Protein AF-A0A969HIR9-F1 (afdb_monomer_lite)

pLDDT: mean 87.85, std 16.4, range [32.0, 98.5]

Sequence (91 aa):
MPAQFSGVWFHGRADFSYVRYADLAQFEQTRFDDEALFWFGEFRRAAHFTDARFRRGAVFASSRFNQAADFGQAGFDRKTSCLLWSSIVAL

Secondary structure (DSSP, 8-state):
--EE-TT-EESS-EE-TT-EESS-EE-TT-EESS-EE-TT-EESS-EE-TT-EESS-EE-TT-EESS-EE-TT-EESS--B-TTTTTS---

Radius of gyration: 11.8 Å; chains: 1; bounding box: 20×28×28 Å

Structure (mmCIF, N/CA/C/O backbone):
data_AF-A0A969HIR9-F1
#
_entry.id   AF-A0A969HIR9-F1
#
loop_
_atom_site.group_PDB
_atom_site.id
_atom_site.type_symbol
_atom_site.label_atom_id
_atom_site.label_alt_id
_atom_site.label_comp_id
_atom_site.label_asym_id
_atom_site.label_entity_id
_atom_site.label_seq_id
_atom_site.pdbx_PDB_ins_code
_atom_site.Cartn_x
_atom_site.Cartn_y
_atom_site.Cartn_z
_atom_site.occupancy
_atom_site.B_iso_or_equiv
_atom_site.auth_seq_id
_atom_site.auth_comp_id
_atom_site.auth_asym_id
_atom_site.auth_atom_id
_atom_site.pdbx_PDB_model_num
ATOM 1 N N . MET A 1 1 ? -5.467 10.083 -10.799 1.00 82.06 1 MET A N 1
ATOM 2 C CA . MET A 1 1 ? -6.058 8.737 -10.910 1.00 82.06 1 MET A CA 1
ATOM 3 C C . MET A 1 1 ? -5.678 7.984 -9.655 1.00 82.06 1 MET A C 1
ATOM 5 O O . MET A 1 1 ? -4.483 7.965 -9.351 1.00 82.06 1 MET A O 1
ATOM 9 N N . PRO A 1 2 ? -6.662 7.459 -8.913 1.00 92.81 2 PRO A N 1
ATOM 10 C CA . PRO A 1 2 ? -6.409 6.687 -7.706 1.00 92.81 2 PRO A CA 1
ATOM 11 C C . PRO A 1 2 ? -5.575 5.441 -7.999 1.00 92.81 2 PRO A C 1
ATOM 13 O O . PRO A 1 2 ? -5.688 4.849 -9.074 1.00 92.81 2 PRO A O 1
ATOM 16 N N . ALA A 1 3 ? -4.748 5.041 -7.039 1.00 96.88 3 ALA A N 1
ATOM 17 C CA . ALA A 1 3 ? -4.099 3.741 -7.047 1.00 96.88 3 ALA A CA 1
ATOM 18 C C . ALA A 1 3 ? -5.008 2.745 -6.325 1.00 96.88 3 ALA A C 1
ATOM 20 O O . ALA A 1 3 ? -5.276 2.921 -5.140 1.00 96.88 3 ALA A O 1
ATOM 21 N N . GLN A 1 4 ? -5.500 1.736 -7.041 1.00 97.44 4 GLN A N 1
ATOM 22 C CA . GLN A 1 4 ? -6.525 0.826 -6.538 1.00 97.44 4 GLN A CA 1
ATOM 23 C C . GLN A 1 4 ? -5.958 -0.581 -6.369 1.00 97.44 4 GLN A C 1
ATOM 25 O O . GLN A 1 4 ? -5.670 -1.263 -7.351 1.00 97.44 4 GLN A O 1
ATOM 30 N N . PHE A 1 5 ? -5.835 -1.018 -5.121 1.00 98.00 5 PHE A N 1
ATOM 31 C CA . PHE A 1 5 ? -5.393 -2.361 -4.757 1.00 98.00 5 PHE A CA 1
ATOM 32 C C . PHE A 1 5 ? -6.324 -3.027 -3.747 1.00 98.00 5 PHE A C 1
ATOM 34 O O . PHE A 1 5 ? -6.011 -4.116 -3.284 1.00 98.00 5 PHE A O 1
ATOM 41 N N . SER A 1 6 ? -7.456 -2.419 -3.395 1.00 98.06 6 SER A N 1
ATOM 42 C CA . SER A 1 6 ? -8.353 -2.970 -2.379 1.00 98.06 6 SER A CA 1
ATOM 43 C C . SER A 1 6 ? -8.765 -4.411 -2.707 1.00 98.06 6 SER A C 1
ATOM 45 O O . SER A 1 6 ? -9.116 -4.728 -3.845 1.00 98.06 6 SER A O 1
ATOM 47 N N . GLY A 1 7 ? -8.671 -5.297 -1.715 1.00 97.94 7 GLY A N 1
ATOM 48 C CA . GLY A 1 7 ? -8.951 -6.730 -1.856 1.00 97.94 7 GLY A CA 1
ATOM 49 C C . GLY A 1 7 ? -7.923 -7.539 -2.662 1.00 97.94 7 GLY A C 1
ATOM 50 O O . GLY A 1 7 ? -8.109 -8.742 -2.844 1.00 97.94 7 GLY A O 1
ATOM 51 N N . VAL A 1 8 ? -6.833 -6.931 -3.145 1.00 98.50 8 VAL A N 1
ATOM 52 C CA . VAL A 1 8 ? -5.785 -7.658 -3.875 1.00 98.50 8 VAL A CA 1
ATOM 53 C C . VAL A 1 8 ? -4.978 -8.543 -2.923 1.00 98.50 8 VAL A C 1
ATOM 55 O O . VAL A 1 8 ? -4.623 -8.148 -1.808 1.00 98.50 8 VAL A O 1
ATOM 58 N N . TRP A 1 9 ? -4.647 -9.745 -3.398 1.00 98.19 9 TRP A N 1
ATOM 59 C CA . TRP A 1 9 ? -3.789 -10.695 -2.700 1.00 98.19 9 TRP A CA 1
ATOM 60 C C . TRP A 1 9 ? -2.437 -10.826 -3.407 1.00 98.19 9 TRP A C 1
ATOM 62 O O . TRP A 1 9 ? -2.330 -11.355 -4.512 1.00 98.19 9 TRP A O 1
ATOM 72 N N . PHE A 1 10 ? -1.386 -10.365 -2.735 1.00 97.88 10 PHE A N 1
ATOM 73 C CA . PHE A 1 10 ? 0.000 -10.537 -3.141 1.00 97.88 10 PHE A CA 1
ATOM 74 C C . PHE A 1 10 ? 0.596 -11.762 -2.441 1.00 97.88 10 PHE A C 1
ATOM 76 O O . PHE A 1 10 ? 0.827 -11.761 -1.229 1.00 97.88 10 PHE A O 1
ATOM 83 N N . HIS A 1 11 ? 0.821 -12.827 -3.214 1.00 96.94 11 HIS A N 1
ATOM 84 C CA . HIS A 1 11 ? 1.416 -14.073 -2.715 1.00 96.94 11 HIS A CA 1
ATOM 85 C C . HIS A 1 11 ? 2.936 -13.990 -2.530 1.00 96.94 11 HIS A C 1
ATOM 87 O O . HIS A 1 11 ? 3.483 -14.676 -1.672 1.00 96.94 11 HIS A O 1
ATOM 93 N N . GLY A 1 12 ? 3.610 -13.181 -3.351 1.00 96.12 12 GLY A N 1
ATOM 94 C CA . GLY A 1 12 ? 5.044 -12.917 -3.259 1.00 96.12 12 GLY A CA 1
ATOM 95 C C . GLY A 1 12 ? 5.327 -11.500 -2.775 1.00 96.12 12 GLY A C 1
ATOM 96 O O . GLY A 1 12 ? 4.408 -10.748 -2.443 1.00 96.12 12 GLY A O 1
ATOM 97 N N . ARG A 1 13 ? 6.611 -11.132 -2.771 1.00 96.50 13 ARG A N 1
ATOM 98 C CA . ARG A 1 13 ? 7.053 -9.779 -2.424 1.00 96.50 13 ARG A CA 1
ATOM 99 C C . ARG A 1 13 ? 6.317 -8.734 -3.269 1.00 96.50 13 ARG A C 1
ATOM 101 O O . ARG A 1 13 ? 6.320 -8.816 -4.497 1.00 96.50 13 ARG A O 1
ATOM 108 N N . ALA A 1 14 ? 5.735 -7.740 -2.602 1.00 97.56 14 ALA A N 1
ATOM 109 C CA . ALA A 1 14 ? 5.059 -6.613 -3.233 1.00 97.56 14 ALA A CA 1
ATOM 110 C C . ALA A 1 14 ? 5.899 -5.346 -3.052 1.00 97.56 14 ALA A C 1
ATOM 112 O O . ALA A 1 14 ? 6.200 -4.938 -1.929 1.00 97.56 14 ALA A O 1
ATOM 113 N N . ASP A 1 15 ? 6.307 -4.743 -4.164 1.00 97.12 15 ASP A N 1
ATOM 114 C CA . ASP A 1 15 ? 7.240 -3.623 -4.171 1.00 97.12 15 ASP A CA 1
ATOM 115 C C . ASP A 1 15 ? 6.548 -2.343 -4.669 1.00 97.12 15 ASP A C 1
ATOM 117 O O . ASP A 1 15 ? 6.282 -2.176 -5.858 1.00 97.12 15 ASP A O 1
ATOM 121 N N . PHE A 1 16 ? 6.242 -1.449 -3.727 1.00 96.62 16 PHE A N 1
ATOM 122 C CA . PHE A 1 16 ? 5.709 -0.097 -3.933 1.00 96.62 16 PHE A CA 1
ATOM 123 C C . PHE A 1 16 ? 6.750 0.960 -3.554 1.00 96.62 16 PHE A C 1
ATOM 125 O O . PHE A 1 16 ? 6.433 2.050 -3.071 1.00 96.62 16 PHE A O 1
ATOM 132 N N . SER A 1 17 ? 8.021 0.637 -3.740 1.00 95.69 17 SER A N 1
ATOM 133 C CA . SER A 1 17 ? 9.122 1.539 -3.438 1.00 95.69 17 SER A CA 1
ATOM 134 C C . SER A 1 17 ? 9.168 2.696 -4.424 1.00 95.69 17 SER A C 1
ATOM 136 O O . SER A 1 17 ? 8.929 2.507 -5.615 1.00 95.69 17 SER A O 1
ATOM 138 N N . TYR A 1 18 ? 9.518 3.896 -3.952 1.00 96.38 18 TYR A N 1
ATOM 139 C CA . TYR A 1 18 ? 9.680 5.095 -4.797 1.00 96.38 18 TYR A CA 1
ATOM 140 C C . TYR A 1 18 ? 8.436 5.510 -5.605 1.00 96.38 18 TYR A C 1
ATOM 142 O O . TYR A 1 18 ? 8.523 6.363 -6.497 1.00 96.38 18 TYR A O 1
ATOM 150 N N . VAL A 1 19 ? 7.270 4.934 -5.303 1.00 96.56 19 VAL A N 1
ATOM 151 C CA . VAL A 1 19 ? 6.006 5.304 -5.943 1.00 96.56 19 VAL A CA 1
ATOM 152 C C . VAL A 1 19 ? 5.663 6.757 -5.640 1.00 96.56 19 VAL A C 1
ATOM 154 O O . VAL A 1 19 ? 5.974 7.282 -4.572 1.00 96.56 19 VAL A O 1
ATOM 157 N N . ARG A 1 20 ? 4.986 7.413 -6.582 1.00 96.56 20 ARG A N 1
ATOM 158 C CA . ARG A 1 20 ? 4.434 8.757 -6.391 1.00 96.56 20 ARG A CA 1
ATOM 159 C C . ARG A 1 20 ? 2.953 8.741 -6.723 1.00 96.56 20 ARG A C 1
ATOM 161 O O . ARG A 1 20 ? 2.567 8.937 -7.875 1.00 96.56 20 ARG A O 1
ATOM 168 N N . TYR A 1 21 ? 2.122 8.516 -5.714 1.00 96.06 21 TYR A N 1
ATOM 169 C CA . TYR A 1 21 ? 0.676 8.588 -5.868 1.00 96.06 21 TYR A CA 1
ATOM 170 C C . TYR A 1 21 ? 0.217 10.029 -5.657 1.00 96.06 21 TYR A C 1
ATOM 172 O O . TYR A 1 21 ? 0.247 10.575 -4.553 1.00 96.06 21 TYR A O 1
ATOM 180 N N . ALA A 1 22 ? -0.171 10.674 -6.759 1.00 95.88 22 ALA A N 1
ATOM 181 C CA . ALA A 1 22 ? -0.668 12.050 -6.748 1.00 95.88 22 ALA A CA 1
ATOM 182 C C . ALA A 1 22 ? -2.101 12.174 -6.196 1.00 95.88 22 ALA A C 1
ATOM 184 O O . ALA A 1 22 ? -2.533 13.271 -5.841 1.00 95.88 22 ALA A O 1
ATOM 185 N 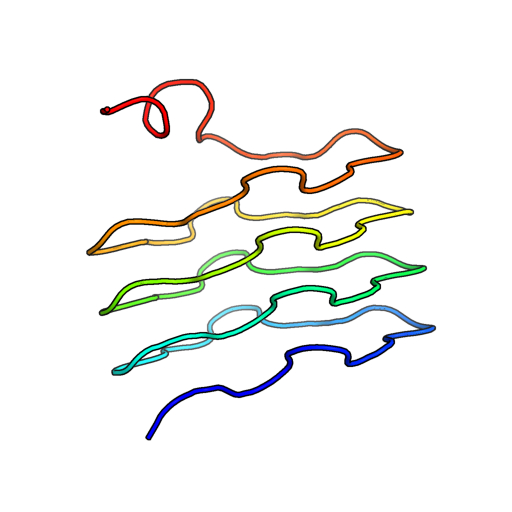N . ASP A 1 23 ? -2.810 11.052 -6.147 1.00 96.88 23 ASP A N 1
ATOM 186 C CA . ASP A 1 23 ? -4.217 10.907 -5.793 1.00 96.88 23 ASP A CA 1
ATOM 187 C C . ASP A 1 23 ? -4.364 9.891 -4.647 1.00 96.88 23 ASP A C 1
ATOM 189 O O . ASP A 1 23 ? -3.356 9.468 -4.075 1.00 96.88 23 ASP A O 1
ATOM 193 N N . LEU A 1 24 ? -5.598 9.510 -4.305 1.00 95.69 24 LEU A N 1
ATOM 194 C CA . L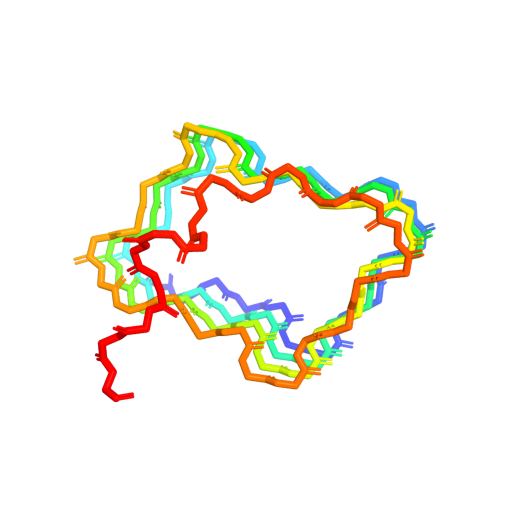EU A 1 24 ? -5.874 8.483 -3.296 1.00 95.69 24 LEU A CA 1
ATOM 195 C C . LEU A 1 24 ? -5.128 7.173 -3.590 1.00 95.69 24 LEU A C 1
ATOM 197 O O . LEU A 1 24 ? -5.034 6.750 -4.746 1.00 95.69 24 LEU A O 1
ATOM 201 N N . ALA A 1 25 ? -4.641 6.518 -2.537 1.00 97.31 25 ALA A N 1
ATOM 202 C CA . ALA A 1 25 ? -4.053 5.185 -2.622 1.00 97.31 25 ALA A CA 1
ATOM 203 C C . ALA A 1 25 ? -4.830 4.214 -1.726 1.00 97.31 25 ALA A C 1
ATOM 205 O O . ALA A 1 25 ? -4.894 4.393 -0.512 1.00 97.31 25 ALA A O 1
ATOM 206 N N . GLN A 1 26 ? -5.446 3.212 -2.340 1.00 98.00 26 GLN A N 1
ATOM 207 C CA . GLN A 1 26 ? -6.420 2.326 -1.718 1.00 98.00 26 GLN A CA 1
ATOM 208 C C . GLN A 1 26 ? -5.858 0.904 -1.637 1.00 98.00 26 GLN A C 1
ATOM 210 O O . GLN A 1 26 ? -5.636 0.251 -2.656 1.00 98.00 26 GLN A O 1
ATOM 215 N N . PHE A 1 27 ? -5.585 0.454 -0.415 1.00 97.81 27 PHE A N 1
ATOM 216 C CA . PHE A 1 27 ? -5.056 -0.861 -0.047 1.00 97.81 27 PHE A CA 1
ATOM 217 C C . PHE A 1 27 ? -5.953 -1.548 0.996 1.00 97.81 27 PHE A C 1
ATOM 219 O O . PHE A 1 27 ? -5.503 -2.426 1.732 1.00 97.81 27 PHE A O 1
ATOM 226 N N . GLU A 1 28 ? -7.219 -1.162 1.095 1.00 97.94 28 GLU A N 1
ATOM 227 C CA . GLU A 1 28 ? -8.163 -1.730 2.050 1.00 97.94 28 GLU A CA 1
ATOM 228 C C . GLU A 1 28 ? -8.332 -3.232 1.805 1.00 97.94 28 GLU A C 1
ATOM 230 O O . GLU A 1 28 ? -8.415 -3.681 0.661 1.00 97.94 28 GLU A O 1
ATOM 235 N N . GLN A 1 29 ? -8.370 -4.031 2.872 1.00 98.12 29 GLN A N 1
ATOM 236 C CA . GLN A 1 29 ? -8.543 -5.491 2.798 1.00 98.12 29 GLN A CA 1
ATOM 237 C C . GLN A 1 29 ? -7.489 -6.213 1.932 1.00 98.12 29 GLN A C 1
ATOM 239 O O . GLN A 1 29 ? -7.683 -7.362 1.529 1.00 98.12 29 GLN A O 1
ATOM 244 N N . THR A 1 30 ? -6.364 -5.557 1.629 1.00 98.44 30 THR A N 1
ATOM 245 C CA . THR A 1 30 ? -5.254 -6.188 0.908 1.00 98.44 30 THR A CA 1
ATOM 246 C C . THR A 1 30 ? -4.575 -7.243 1.756 1.00 98.44 30 THR A C 1
ATOM 248 O O . THR A 1 30 ? -4.489 -7.139 2.981 1.00 98.44 30 THR A O 1
ATOM 251 N N . ARG A 1 31 ? -4.032 -8.263 1.094 1.00 98.19 31 ARG A N 1
ATOM 252 C CA . ARG A 1 31 ? -3.250 -9.301 1.754 1.00 98.19 31 ARG A CA 1
ATOM 253 C C . ARG A 1 31 ? -1.863 -9.408 1.144 1.00 98.19 31 ARG A C 1
ATOM 255 O O . ARG A 1 31 ? -1.725 -9.696 -0.040 1.00 98.19 31 ARG A O 1
ATOM 262 N N . PHE A 1 32 ? -0.853 -9.257 1.989 1.00 97.62 32 PHE A N 1
ATOM 263 C CA . PHE A 1 32 ? 0.557 -9.442 1.672 1.00 97.62 32 PHE A CA 1
ATOM 264 C C . PHE A 1 32 ? 1.072 -10.664 2.437 1.00 97.62 32 PHE A C 1
ATOM 266 O O . PHE A 1 32 ? 1.304 -10.602 3.649 1.00 97.62 32 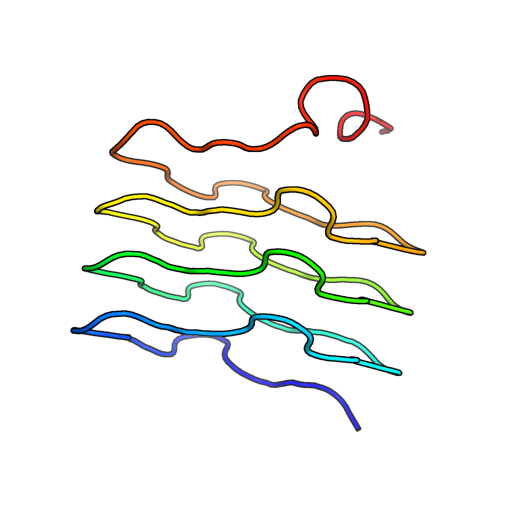PHE A O 1
ATOM 273 N N . ASP A 1 33 ? 1.195 -11.802 1.746 1.00 96.56 33 ASP A N 1
ATOM 274 C CA . ASP A 1 33 ? 1.721 -13.036 2.351 1.00 96.56 33 ASP A CA 1
ATOM 275 C C . ASP A 1 33 ? 3.252 -13.005 2.503 1.00 96.56 33 ASP A C 1
ATOM 277 O O . ASP A 1 33 ? 3.791 -13.701 3.368 1.00 96.56 33 ASP A O 1
ATOM 281 N N . ASP A 1 34 ? 3.935 -12.172 1.714 1.00 95.75 34 ASP A N 1
ATOM 282 C CA . ASP A 1 34 ? 5.372 -11.910 1.810 1.00 95.75 34 ASP A CA 1
ATOM 283 C C . ASP A 1 34 ? 5.661 -10.432 2.152 1.00 95.75 34 ASP A C 1
ATOM 285 O O . ASP A 1 34 ? 4.758 -9.692 2.548 1.00 95.75 34 ASP A O 1
ATOM 289 N N . GLU A 1 35 ? 6.921 -10.002 2.068 1.00 94.06 35 GLU A N 1
ATOM 290 C CA . GLU A 1 35 ? 7.317 -8.614 2.339 1.00 94.06 35 GLU A CA 1
ATOM 291 C C . GLU A 1 35 ? 6.577 -7.593 1.453 1.00 94.06 35 GLU A C 1
ATOM 293 O O . GLU A 1 35 ? 6.538 -7.720 0.226 1.00 94.06 35 GLU A O 1
ATOM 298 N N . ALA A 1 36 ? 6.049 -6.538 2.083 1.00 95.75 36 ALA A N 1
ATOM 299 C CA . ALA A 1 36 ? 5.466 -5.379 1.411 1.00 95.75 36 ALA A CA 1
ATOM 300 C C . ALA A 1 36 ? 6.350 -4.137 1.614 1.00 95.75 36 ALA A C 1
ATOM 302 O O . ALA A 1 36 ? 6.527 -3.650 2.735 1.00 95.75 36 ALA A O 1
ATOM 303 N N . LEU A 1 37 ? 6.925 -3.616 0.534 1.00 95.31 37 LEU A N 1
ATOM 304 C CA . LEU A 1 37 ? 7.876 -2.506 0.593 1.00 95.31 37 LEU A CA 1
ATOM 305 C C . LEU A 1 37 ? 7.240 -1.215 0.090 1.00 95.31 37 LEU A C 1
ATOM 307 O O . LEU A 1 37 ? 6.788 -1.148 -1.044 1.00 95.31 37 LEU A O 1
ATOM 311 N N . PHE A 1 38 ? 7.256 -0.179 0.924 1.00 94.25 38 PHE A N 1
ATOM 312 C CA . PHE A 1 38 ? 6.755 1.169 0.633 1.00 94.25 38 PHE A CA 1
ATOM 313 C C . PHE A 1 38 ? 7.813 2.253 0.897 1.00 94.25 38 PHE A C 1
ATOM 315 O O . PHE A 1 38 ? 7.498 3.445 0.911 1.00 94.25 38 PHE A O 1
ATOM 322 N N . TRP A 1 39 ? 9.069 1.870 1.155 1.00 90.56 39 TRP A N 1
ATOM 323 C CA . TRP A 1 39 ? 10.143 2.829 1.420 1.00 90.56 39 TRP A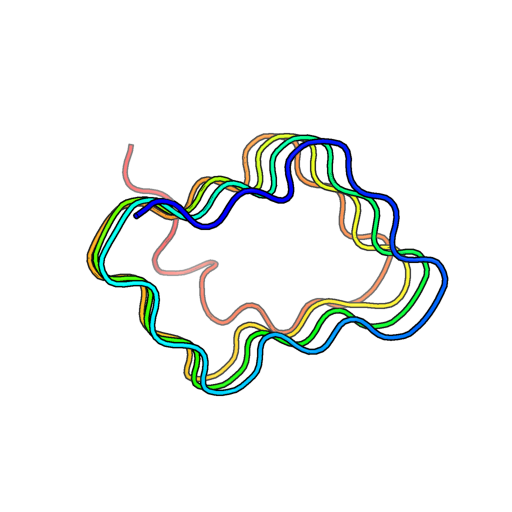 CA 1
ATOM 324 C C . TRP A 1 39 ? 10.280 3.873 0.300 1.00 90.56 39 TRP A C 1
ATOM 326 O O . TRP A 1 39 ? 10.111 3.579 -0.886 1.00 90.56 39 TRP A O 1
ATOM 336 N N . PHE A 1 40 ? 10.544 5.121 0.690 1.00 93.12 40 PHE A N 1
ATOM 337 C CA . PHE A 1 40 ? 10.619 6.279 -0.216 1.00 93.12 40 PHE A CA 1
ATOM 338 C C . PHE A 1 40 ? 9.361 6.559 -1.066 1.00 93.12 40 PHE A C 1
ATOM 340 O O . PHE A 1 40 ? 9.431 7.348 -2.009 1.00 93.12 40 PHE A O 1
ATOM 347 N N . GLY A 1 41 ? 8.211 5.952 -0.757 1.00 94.06 41 GLY A N 1
ATOM 348 C CA . GLY A 1 41 ? 6.944 6.269 -1.417 1.00 94.06 41 GLY A CA 1
ATOM 349 C C . GLY A 1 41 ? 6.416 7.659 -1.041 1.00 94.06 41 GLY A C 1
ATOM 350 O O . GLY A 1 41 ? 6.524 8.082 0.108 1.00 94.06 41 GLY A O 1
ATOM 351 N N . GLU A 1 42 ? 5.819 8.370 -1.994 1.00 95.38 42 GLU A N 1
ATOM 352 C CA . GLU A 1 42 ? 5.146 9.657 -1.792 1.00 95.38 42 GLU A CA 1
ATOM 353 C C . GLU A 1 42 ? 3.637 9.506 -2.037 1.00 95.38 42 GLU A C 1
ATOM 355 O O . GLU A 1 42 ? 3.199 9.257 -3.163 1.00 95.38 42 GLU A O 1
ATOM 360 N N . PHE A 1 43 ? 2.840 9.711 -0.988 1.00 94.38 43 PHE A N 1
ATOM 361 C CA . PHE A 1 43 ? 1.379 9.676 -1.006 1.00 94.38 43 PHE A CA 1
ATOM 362 C C . PHE A 1 43 ? 0.853 11.097 -0.799 1.00 94.38 43 PHE A C 1
ATOM 364 O O . PHE A 1 43 ? 0.914 11.655 0.301 1.00 94.38 43 PHE A O 1
ATOM 371 N N . ARG A 1 44 ? 0.392 11.735 -1.881 1.00 95.12 44 ARG A N 1
ATOM 372 C CA . ARG A 1 44 ? -0.018 13.151 -1.846 1.00 95.12 44 ARG A CA 1
ATOM 373 C C . ARG A 1 44 ? -1.419 13.371 -1.286 1.00 95.12 44 ARG A C 1
ATOM 375 O O . ARG A 1 44 ? -1.710 14.475 -0.829 1.00 95.12 44 ARG A O 1
ATOM 382 N N . ARG A 1 45 ? -2.271 12.350 -1.349 1.00 95.62 45 ARG A N 1
ATOM 383 C CA . ARG A 1 45 ? -3.613 12.320 -0.756 1.00 95.62 45 ARG A CA 1
ATOM 384 C C . ARG A 1 45 ? -3.691 11.207 0.282 1.00 95.62 45 ARG A C 1
ATOM 386 O O . ARG A 1 45 ? -2.667 10.609 0.610 1.00 95.62 45 ARG A O 1
ATOM 393 N N . ALA A 1 46 ? -4.883 10.986 0.825 1.00 93.50 46 ALA A N 1
ATOM 394 C CA . ALA A 1 46 ? -5.104 9.932 1.799 1.00 93.50 46 ALA A CA 1
ATOM 395 C C . ALA A 1 46 ? -4.687 8.557 1.251 1.00 93.50 46 ALA A C 1
ATOM 397 O O . ALA A 1 46 ? -4.880 8.252 0.067 1.00 93.50 46 ALA A O 1
ATOM 398 N N . ALA A 1 47 ? -4.097 7.753 2.131 1.00 95.31 47 ALA A N 1
ATOM 399 C CA . ALA A 1 47 ? -3.737 6.370 1.862 1.00 95.31 47 ALA A CA 1
ATOM 400 C C . ALA A 1 47 ? -4.484 5.467 2.846 1.00 95.31 47 ALA A C 1
ATOM 402 O O . ALA A 1 47 ? -4.391 5.662 4.057 1.00 95.31 47 ALA A O 1
ATOM 403 N N . HIS A 1 48 ? -5.228 4.495 2.336 1.00 96.00 48 HIS A N 1
ATOM 404 C CA . HIS A 1 48 ? -6.092 3.642 3.144 1.00 96.00 48 HIS A CA 1
ATOM 405 C C . HIS A 1 48 ? -5.560 2.214 3.141 1.00 96.00 48 HIS A C 1
ATOM 407 O O . HIS A 1 48 ? -5.499 1.569 2.101 1.00 96.00 48 HIS A O 1
ATOM 413 N N . PHE A 1 49 ? -5.179 1.725 4.313 1.00 95.44 49 PHE A N 1
ATOM 414 C CA . PHE A 1 49 ? -4.723 0.361 4.584 1.00 95.44 49 PHE A CA 1
ATOM 415 C C . PHE A 1 49 ? -5.663 -0.348 5.569 1.00 95.44 49 PHE A C 1
ATOM 417 O O . PHE A 1 49 ? -5.264 -1.304 6.235 1.00 95.44 49 PHE A O 1
ATOM 424 N N . THR A 1 50 ? -6.902 0.130 5.697 1.00 95.00 50 THR A N 1
ATOM 425 C CA . THR A 1 50 ? -7.897 -0.422 6.617 1.00 95.00 50 THR A CA 1
ATOM 426 C C . THR A 1 50 ? -8.105 -1.914 6.343 1.00 95.00 50 THR A C 1
ATOM 428 O O . THR A 1 50 ? -8.232 -2.324 5.190 1.00 95.00 50 THR A O 1
ATOM 431 N N . ASP A 1 51 ? -8.084 -2.746 7.385 1.00 96.38 51 ASP A N 1
ATOM 432 C CA . ASP A 1 51 ? -8.169 -4.217 7.296 1.00 96.38 51 ASP A CA 1
ATOM 433 C C . ASP A 1 51 ? -7.066 -4.914 6.465 1.00 96.38 51 ASP A C 1
ATOM 435 O O . ASP A 1 51 ? -7.155 -6.121 6.209 1.00 96.38 51 ASP A O 1
ATOM 439 N N . ALA A 1 52 ? -6.004 -4.210 6.057 1.00 96.50 52 ALA A N 1
ATOM 440 C CA . ALA A 1 52 ? -4.887 -4.826 5.345 1.00 96.50 52 ALA A CA 1
ATOM 441 C C . ALA A 1 52 ? -4.138 -5.836 6.235 1.00 96.50 52 ALA A C 1
ATOM 443 O O . ALA A 1 52 ? -4.003 -5.658 7.448 1.00 96.50 52 ALA A O 1
ATOM 444 N N . ARG A 1 53 ? -3.618 -6.913 5.641 1.00 96.75 53 ARG A N 1
ATOM 445 C CA . ARG A 1 53 ? -2.886 -7.979 6.345 1.00 96.75 53 ARG A CA 1
ATOM 446 C C . ARG A 1 53 ? -1.464 -8.102 5.817 1.00 96.75 53 ARG A C 1
ATOM 448 O O . ARG A 1 53 ? -1.264 -8.499 4.672 1.00 96.75 53 ARG A O 1
ATOM 455 N N . PHE A 1 54 ? -0.486 -7.837 6.677 1.00 94.56 54 PHE A N 1
ATOM 456 C CA . PHE A 1 54 ? 0.945 -7.941 6.395 1.00 94.56 54 PHE A CA 1
ATOM 457 C C . PHE A 1 54 ? 1.557 -9.114 7.171 1.00 94.56 54 PHE A C 1
ATOM 459 O O . PHE A 1 54 ? 1.784 -9.022 8.380 1.00 94.56 54 PHE A O 1
ATOM 466 N N . ARG A 1 55 ? 1.833 -10.235 6.493 1.00 93.75 55 ARG A N 1
ATOM 467 C CA . ARG A 1 55 ? 2.209 -11.491 7.171 1.00 93.75 55 ARG A CA 1
ATOM 468 C C . ARG A 1 55 ? 3.704 -11.677 7.407 1.00 93.75 55 ARG A C 1
ATOM 470 O O . ARG A 1 55 ? 4.098 -12.285 8.402 1.00 93.75 55 ARG A O 1
ATOM 477 N N . ARG A 1 56 ? 4.560 -11.192 6.502 1.00 90.06 56 ARG A N 1
ATOM 478 C CA . ARG A 1 56 ? 6.027 -11.325 6.639 1.00 90.06 56 ARG A CA 1
ATOM 479 C C . ARG A 1 56 ? 6.754 -10.040 7.006 1.00 90.06 56 ARG A C 1
ATOM 481 O O . ARG A 1 56 ? 7.840 -10.119 7.570 1.00 90.06 56 ARG A O 1
ATOM 488 N N . GLY A 1 57 ? 6.116 -8.895 6.810 1.00 86.19 57 GLY A N 1
ATOM 489 C CA . GLY A 1 57 ? 6.612 -7.591 7.230 1.00 86.19 57 GLY A CA 1
ATOM 490 C C . GLY A 1 57 ? 6.180 -6.508 6.253 1.00 86.19 57 GLY A C 1
ATOM 491 O O . GLY A 1 57 ? 5.920 -6.786 5.082 1.00 86.19 57 GLY A O 1
ATOM 492 N N . ALA A 1 58 ? 6.109 -5.274 6.742 1.00 91.25 58 ALA A N 1
ATOM 493 C CA . ALA A 1 58 ? 5.919 -4.107 5.899 1.00 91.25 58 ALA A CA 1
ATOM 494 C C . ALA A 1 58 ? 6.920 -3.008 6.261 1.00 91.25 58 ALA A C 1
ATOM 496 O O . ALA A 1 58 ? 7.251 -2.798 7.434 1.00 91.25 58 ALA A O 1
ATOM 497 N N . VAL A 1 59 ? 7.423 -2.317 5.242 1.00 91.25 59 VAL A N 1
ATOM 498 C CA . VAL A 1 59 ? 8.442 -1.275 5.399 1.00 91.25 59 VAL A CA 1
ATOM 499 C C . VAL A 1 59 ? 7.917 0.027 4.821 1.00 91.25 59 VAL A C 1
ATOM 501 O O . VAL A 1 59 ? 7.816 0.167 3.610 1.00 91.25 59 VAL A O 1
ATOM 504 N N . PHE A 1 60 ? 7.654 1.005 5.688 1.00 90.12 60 PHE A N 1
ATOM 505 C CA . PHE A 1 60 ? 7.230 2.361 5.307 1.00 90.12 60 PHE A CA 1
ATOM 506 C C . PHE A 1 60 ? 8.330 3.407 5.553 1.00 90.12 60 PHE A C 1
ATOM 508 O O . PHE A 1 60 ? 8.074 4.610 5.531 1.00 90.12 60 PHE A O 1
ATOM 515 N N . ALA A 1 61 ? 9.561 2.973 5.832 1.00 87.31 61 ALA A N 1
ATOM 516 C CA . ALA A 1 61 ? 10.670 3.863 6.165 1.00 87.31 61 ALA A CA 1
ATOM 517 C C . ALA A 1 61 ? 10.913 4.907 5.062 1.00 87.31 61 ALA A C 1
ATOM 519 O O . ALA A 1 61 ? 10.905 4.586 3.876 1.00 87.31 61 ALA A O 1
ATOM 520 N N . SER A 1 62 ? 11.123 6.167 5.445 1.00 89.50 62 SER A N 1
ATOM 521 C CA . SER A 1 62 ? 11.336 7.281 4.505 1.00 89.50 62 SER A CA 1
ATOM 522 C C . SER A 1 62 ? 10.185 7.538 3.519 1.00 89.50 62 SER A C 1
ATOM 524 O O . SER A 1 62 ? 10.360 8.315 2.581 1.00 89.50 62 SER A O 1
ATOM 526 N N . SER A 1 63 ? 9.021 6.905 3.698 1.00 91.44 63 SER A N 1
ATOM 527 C CA . SER A 1 63 ? 7.816 7.270 2.953 1.00 91.44 63 SER A CA 1
ATOM 528 C C . SER A 1 63 ? 7.234 8.577 3.489 1.00 91.44 63 SER A C 1
ATOM 530 O O . SER A 1 63 ? 7.425 8.944 4.652 1.00 91.44 63 SER A O 1
ATOM 532 N N . ARG A 1 64 ? 6.533 9.302 2.622 1.00 92.31 64 ARG A N 1
ATOM 533 C CA . ARG A 1 64 ? 5.905 10.581 2.929 1.00 92.31 64 ARG A CA 1
ATOM 534 C C . ARG A 1 64 ? 4.407 10.489 2.675 1.00 92.31 64 ARG A C 1
ATOM 536 O O . ARG A 1 64 ? 3.984 10.357 1.529 1.00 92.31 64 ARG A O 1
ATOM 543 N N . PHE A 1 65 ? 3.624 10.639 3.737 1.00 90.75 65 PHE A N 1
ATOM 544 C CA . PHE A 1 65 ? 2.174 10.801 3.677 1.00 90.75 65 PHE A CA 1
ATOM 545 C C . PHE A 1 65 ? 1.840 12.279 3.895 1.00 90.75 65 PHE A C 1
ATOM 547 O O . PHE A 1 65 ? 2.076 12.824 4.969 1.00 90.75 65 PHE A O 1
ATOM 554 N N . ASN A 1 66 ? 1.348 12.955 2.855 1.00 90.44 66 ASN A N 1
ATOM 555 C CA . ASN A 1 66 ? 0.984 14.379 2.926 1.00 90.44 66 ASN A CA 1
ATOM 556 C C . ASN A 1 66 ? -0.432 14.610 3.474 1.00 90.44 66 ASN A C 1
ATOM 558 O O . ASN A 1 66 ? -0.828 15.752 3.698 1.00 90.44 66 ASN A O 1
ATOM 562 N N . GLN A 1 67 ? -1.196 13.535 3.646 1.00 91.19 67 GLN A N 1
ATOM 563 C CA . GLN A 1 67 ? -2.500 13.497 4.300 1.00 91.19 67 GLN A CA 1
ATOM 564 C C . GLN A 1 67 ? -2.563 12.258 5.205 1.00 91.19 67 GLN A C 1
ATOM 566 O O . GLN A 1 67 ? -1.556 11.575 5.388 1.00 91.19 67 GLN A O 1
ATOM 571 N N . ALA A 1 68 ? -3.736 11.977 5.777 1.00 87.50 68 ALA A N 1
ATOM 572 C CA . ALA A 1 68 ? -3.937 10.828 6.649 1.00 87.50 68 ALA A CA 1
ATOM 573 C C . ALA A 1 68 ? -3.571 9.504 5.953 1.00 87.50 68 ALA A C 1
ATOM 575 O O . ALA A 1 68 ? -3.963 9.254 4.810 1.00 87.50 68 ALA A O 1
ATOM 576 N N . ALA A 1 69 ? -2.837 8.661 6.675 1.00 91.25 69 ALA A N 1
ATOM 577 C CA . ALA A 1 69 ? -2.638 7.261 6.344 1.00 91.25 69 ALA A CA 1
ATOM 578 C C . ALA A 1 69 ? -3.405 6.430 7.373 1.00 91.25 69 ALA A C 1
ATOM 580 O O . ALA A 1 69 ? -3.064 6.452 8.557 1.00 91.25 69 ALA A O 1
ATOM 581 N N . ASP A 1 70 ? -4.466 5.759 6.937 1.00 92.12 70 ASP A N 1
ATOM 582 C CA . ASP A 1 70 ? -5.337 4.986 7.816 1.00 92.12 70 ASP A CA 1
ATOM 583 C C . ASP A 1 70 ? -4.906 3.518 7.827 1.00 92.12 70 ASP A C 1
ATOM 585 O O . ASP A 1 70 ? -4.905 2.858 6.793 1.00 92.12 70 ASP A O 1
ATOM 589 N N . PHE A 1 71 ? -4.539 3.014 9.003 1.00 91.62 71 PHE A N 1
ATOM 590 C CA . PHE A 1 71 ? -4.177 1.615 9.245 1.00 91.62 71 PHE A CA 1
ATOM 591 C C . PHE A 1 71 ? -5.176 0.926 10.189 1.00 91.62 71 PHE A C 1
ATOM 593 O O . PHE A 1 71 ? -4.833 -0.053 10.852 1.00 91.62 71 PHE A O 1
ATOM 600 N N . GLY A 1 72 ? -6.403 1.444 10.302 1.00 91.44 72 GLY A N 1
ATOM 601 C CA . GLY A 1 72 ? -7.447 0.888 11.154 1.00 91.44 72 GLY A CA 1
ATOM 602 C C . GLY A 1 72 ? -7.631 -0.611 10.918 1.00 91.44 72 GLY A C 1
ATOM 603 O O . GLY A 1 72 ? -7.798 -1.055 9.787 1.00 91.44 72 GLY A O 1
ATOM 604 N N . GLN A 1 73 ? -7.563 -1.408 11.987 1.00 92.81 73 GLN A N 1
ATOM 605 C CA . GLN A 1 73 ? -7.668 -2.877 11.931 1.00 92.81 73 GLN A CA 1
ATOM 606 C C . GLN A 1 73 ? -6.616 -3.590 11.054 1.00 92.81 73 GLN A C 1
ATOM 608 O O . GLN A 1 73 ? -6.708 -4.805 10.850 1.00 92.81 73 GLN A O 1
ATOM 613 N N . ALA A 1 74 ? -5.586 -2.885 10.570 1.00 92.38 74 ALA A N 1
ATOM 614 C CA . ALA A 1 74 ? -4.502 -3.514 9.833 1.00 92.38 74 ALA A CA 1
ATOM 615 C C . ALA A 1 74 ? -3.745 -4.498 10.741 1.00 92.38 74 ALA A C 1
ATO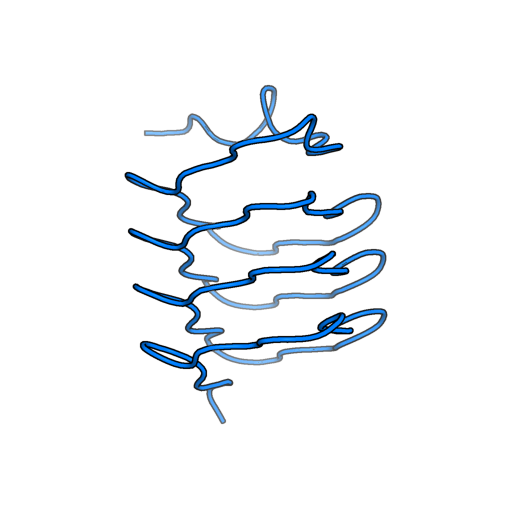M 617 O O . ALA A 1 74 ? -3.385 -4.192 11.881 1.00 92.38 74 ALA A O 1
ATOM 618 N N . GLY A 1 75 ? -3.512 -5.707 10.234 1.00 91.12 75 GLY A N 1
ATOM 619 C CA . GLY A 1 75 ? -2.800 -6.767 10.939 1.00 91.12 75 GLY A CA 1
ATOM 620 C C . GLY A 1 75 ? -1.344 -6.857 10.502 1.00 91.12 75 GLY A C 1
ATOM 621 O O . GLY A 1 75 ? -1.067 -6.935 9.306 1.00 91.12 75 GLY A O 1
ATOM 622 N N . PHE A 1 76 ? -0.429 -6.916 11.469 1.00 89.81 76 PHE A N 1
ATOM 623 C CA . PHE A 1 76 ? 1.006 -7.079 11.238 1.00 89.81 76 PHE A CA 1
ATOM 624 C C . PHE A 1 76 ? 1.524 -8.298 12.018 1.00 89.81 76 PHE A C 1
ATOM 626 O O . PHE A 1 76 ? 1.720 -8.224 13.230 1.00 89.81 76 PHE A O 1
ATOM 633 N N . ASP A 1 77 ? 1.756 -9.424 11.336 1.00 88.06 77 ASP A N 1
ATOM 634 C CA . ASP A 1 77 ? 2.146 -10.695 11.986 1.00 88.06 77 ASP A CA 1
ATOM 635 C C . ASP A 1 77 ? 3.644 -10.728 12.372 1.00 88.06 77 ASP A C 1
ATOM 637 O O . ASP A 1 77 ? 4.108 -11.584 13.133 1.00 88.06 77 ASP A O 1
ATOM 641 N N . ARG A 1 78 ? 4.439 -9.803 11.824 1.00 82.31 78 ARG A N 1
ATOM 642 C CA . ARG A 1 78 ? 5.887 -9.666 12.040 1.00 82.31 78 ARG A CA 1
ATOM 643 C C . ARG A 1 78 ? 6.251 -8.211 12.328 1.00 82.31 78 ARG A C 1
ATOM 645 O O . ARG A 1 78 ? 5.455 -7.295 12.112 1.00 82.31 78 ARG A O 1
ATOM 652 N N . LYS A 1 79 ? 7.489 -7.997 12.802 1.00 67.00 79 LYS A N 1
ATOM 653 C CA . LYS A 1 79 ? 8.044 -6.653 13.018 1.00 67.00 79 LYS A CA 1
ATOM 654 C C . LYS A 1 79 ? 7.862 -5.813 11.757 1.00 67.00 79 LYS A C 1
ATOM 656 O O . LYS A 1 79 ? 8.322 -6.176 10.681 1.00 67.00 79 LYS A O 1
ATOM 661 N N . THR A 1 80 ? 7.217 -4.676 11.940 1.00 66.31 80 THR A N 1
ATOM 662 C CA . THR A 1 80 ? 7.005 -3.668 10.909 1.00 66.31 80 THR A CA 1
ATOM 663 C C . THR A 1 80 ? 7.881 -2.487 11.279 1.00 66.31 80 THR A C 1
ATOM 665 O O . THR A 1 80 ? 7.769 -1.961 12.386 1.00 66.31 80 THR A O 1
ATOM 668 N N . SER A 1 81 ? 8.784 -2.070 10.392 1.00 64.62 81 SER A N 1
ATOM 669 C CA . SER A 1 81 ? 9.545 -0.834 10.590 1.00 64.62 81 SER A CA 1
ATOM 670 C C . SER A 1 81 ? 8.671 0.332 10.135 1.00 64.62 81 SER A C 1
ATOM 672 O O . SER A 1 81 ? 8.870 0.921 9.070 1.00 64.62 81 SER A O 1
ATOM 674 N N . CYS A 1 82 ? 7.629 0.604 10.912 1.00 55.62 82 CYS A N 1
ATOM 675 C CA . CYS A 1 82 ? 6.814 1.788 10.735 1.00 55.62 82 CYS A CA 1
ATOM 676 C C . CYS A 1 82 ? 7.344 2.848 11.703 1.00 55.62 82 CYS A C 1
ATOM 678 O O . CYS A 1 82 ? 7.187 2.713 12.913 1.00 55.62 82 CYS A O 1
ATOM 680 N N . LEU A 1 83 ? 7.985 3.902 11.193 1.00 48.03 83 LEU A N 1
ATOM 681 C CA . LEU A 1 83 ? 8.433 5.049 12.001 1.00 48.03 83 LEU A CA 1
ATOM 682 C C . LEU A 1 83 ? 7.264 5.968 12.418 1.00 48.03 83 LEU A C 1
ATOM 684 O O . LEU A 1 83 ? 7.461 7.155 12.645 1.00 48.03 83 LEU A O 1
ATOM 688 N N . LEU A 1 84 ? 6.037 5.446 12.497 1.00 50.88 84 LEU A N 1
ATOM 689 C CA . LEU A 1 84 ? 4.819 6.252 12.593 1.00 50.88 84 LEU A CA 1
ATOM 690 C C . LEU A 1 84 ? 3.998 6.023 13.867 1.00 50.88 84 LEU A C 1
ATOM 692 O O . LEU A 1 84 ? 2.911 6.581 13.987 1.00 50.88 84 LEU A O 1
ATOM 696 N N . TRP A 1 85 ? 4.510 5.297 14.865 1.00 50.25 85 TRP A N 1
ATOM 697 C CA . TRP A 1 85 ? 3.840 5.268 16.177 1.00 50.25 85 TRP A CA 1
ATOM 698 C C . TRP A 1 85 ? 3.840 6.629 16.888 1.00 50.25 85 TRP A C 1
ATOM 700 O O . TRP A 1 85 ? 3.014 6.860 17.760 1.00 50.25 85 TRP A O 1
ATOM 710 N N . SER A 1 86 ? 4.707 7.558 16.480 1.00 46.00 86 SER A N 1
ATOM 711 C CA . SER A 1 86 ? 4.754 8.931 16.993 1.00 46.00 86 SER A CA 1
ATOM 712 C C . SER A 1 86 ? 4.022 9.960 16.118 1.00 46.00 86 SER A C 1
ATOM 714 O O . SER A 1 86 ? 4.027 11.141 16.456 1.00 46.00 86 SER A O 1
ATOM 716 N N . SER A 1 87 ? 3.399 9.568 14.997 1.00 43.09 87 SER A N 1
ATOM 717 C CA . SER A 1 87 ? 2.698 10.520 14.106 1.00 43.09 87 SER A CA 1
ATOM 718 C C . SER A 1 87 ? 1.361 10.027 13.535 1.00 43.09 87 SER A C 1
ATOM 720 O O . SER A 1 87 ? 0.737 10.762 12.777 1.00 43.09 87 SER A O 1
ATOM 722 N N . ILE A 1 88 ? 0.887 8.829 13.907 1.00 46.00 88 ILE A N 1
ATOM 723 C CA . ILE A 1 88 ? -0.420 8.279 13.484 1.00 46.00 88 ILE A CA 1
ATOM 724 C C . ILE A 1 88 ? -1.295 7.970 14.707 1.00 46.00 88 ILE A C 1
ATOM 726 O O . ILE A 1 88 ? -1.836 6.884 14.862 1.00 46.00 88 ILE A O 1
ATOM 730 N N . VAL A 1 89 ? -1.446 8.947 15.598 1.00 40.97 89 VAL A N 1
ATOM 731 C CA . VAL A 1 89 ? -2.688 9.090 16.370 1.00 40.97 89 VAL A CA 1
ATOM 732 C C . VAL A 1 89 ? -2.983 10.584 16.451 1.00 40.97 89 VAL A C 1
ATOM 734 O O . VAL A 1 89 ? -2.517 11.287 17.340 1.00 40.97 89 VAL A O 1
ATOM 737 N N . ALA A 1 90 ? -3.675 11.098 15.444 1.00 32.00 90 ALA A N 1
ATOM 738 C CA . ALA A 1 90 ? -4.343 12.388 15.534 1.00 32.00 90 ALA A CA 1
ATOM 739 C C . ALA A 1 90 ? -5.717 12.247 14.883 1.00 32.00 90 ALA A C 1
ATOM 741 O O . ALA A 1 90 ? -5.955 12.793 13.810 1.00 32.00 90 ALA A O 1
ATOM 742 N N . LEU A 1 91 ? -6.555 11.409 15.496 1.00 36.34 91 LEU A N 1
ATOM 743 C CA . LEU A 1 91 ? -7.795 11.823 16.155 1.00 36.34 91 LEU A CA 1
ATOM 744 C C . LEU A 1 91 ? -7.984 10.945 17.398 1.00 36.34 91 LEU A C 1
ATOM 746 O O . LEU A 1 91 ? -7.710 9.729 17.289 1.00 36.34 91 LEU A O 1
#

Foldseek 3Di:
DEADQACPEDCEEAEQDLAEACDEYEQHLYE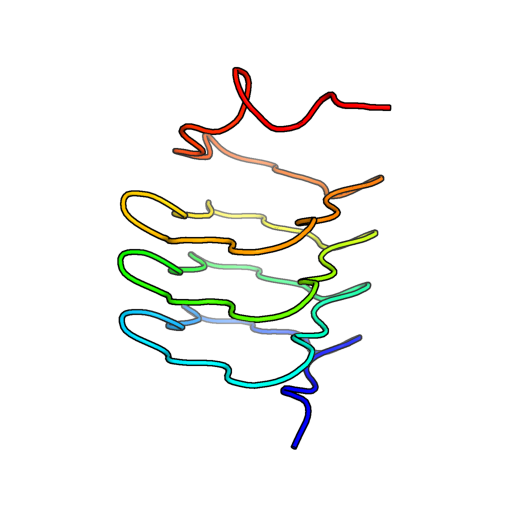DCAEYENANYEACEEYENANYEAQHEYENHNYDHNYHYHCHNYHHNDDYPDPPPPPHDDD